Protein AF-A0A1H0KIV0-F1 (afdb_monomer)

Secondary structure (DSSP, 8-state):
----THHHHHHHHHHHHHHHHHHHHHTHHHHHHHHHHHHHHHSS----EEEESSSS-EEEE--------S----HHHHHHHHHHHHTTS-SSHHHHHHHHHHHHHHHSHHHHHHHHHHHHHHHHHHHHS---

Organism: NCBI:txid1005944

Nearest PDB structures (foldseek):
  1hbx-assembly1_A  TM=3.223E-01  e=2.341E+00  Homo sapiens

Foldseek 3Di:
DDPDPVVVVVVVQVVQVVVQVVCCVVCVVVVVVVQVVCCVVVVDGDWDWDFGDPDPGDIDTDDDPPDPPDDPDDPVRVVQLVVCCVVVVAVDSVRSVVVVVVVCCVPCVVVVVVVVVVVVVVVVVVVVDDDD

Solvent-accessible surface area (backbone atoms only — not comparable to full-atom values): 7931 Å² total; per-residue (Å²): 133,88,83,57,76,71,62,54,58,55,52,52,52,51,53,40,53,52,50,53,51,51,52,52,63,76,43,40,67,63,52,53,52,53,37,52,52,48,26,69,75,65,77,43,91,72,63,48,64,51,73,44,69,78,85,93,36,55,69,49,79,78,42,83,79,81,68,90,79,83,74,92,65,52,71,72,61,47,50,55,30,48,51,34,32,75,70,63,78,18,95,37,61,68,50,25,51,54,48,53,54,50,51,50,50,73,76,41,43,68,63,53,49,53,53,52,54,53,51,51,54,52,50,52,50,59,72,72,44,86,86,128

pLDDT: mean 83.19, std 14.03, range [41.59, 96.75]

Mean predicted aligned error: 16.06 Å

Radius of gyration: 23.7 Å; Cα contacts (8 Å, |Δi|>4): 72; chains: 1; bounding box: 50×57×57 Å

Sequence (132 aa):
MELGDDASEVTVAEARAGRAKAFREETRARRMEIAREAQHRYDAKVSWGVHVGPGTGHGELWTHVAAPMMTRLRQPQRLVLDTLVDAGVARSRSDALAWCVRLVGQHEEDWLAELREAMQSVDDVRRKGPAA

InterPro domains:
  IPR059816 Rv1265-like, N-terminal domain [PF27105] (3-54)
  IPR059890 Rv1265-like, C-terminal domain [PF27540] (74-126)

Structure (mmCIF, N/CA/C/O backbone):
data_AF-A0A1H0KIV0-F1
#
_entry.id   AF-A0A1H0KIV0-F1
#
loop_
_atom_site.group_PDB
_atom_site.id
_atom_site.type_symbol
_atom_site.label_atom_id
_atom_site.label_alt_id
_atom_site.label_comp_id
_atom_site.label_asym_id
_atom_site.label_entity_id
_atom_site.label_seq_id
_atom_site.pdbx_PDB_ins_code
_atom_site.Cartn_x
_atom_site.Cartn_y
_atom_site.Cartn_z
_atom_site.occupancy
_atom_site.B_iso_or_equiv
_atom_site.auth_seq_id
_atom_site.auth_comp_id
_atom_site.auth_asym_id
_atom_site.auth_atom_id
_atom_site.pdbx_PDB_model_num
ATOM 1 N N . MET A 1 1 ? 27.808 37.407 -19.474 1.00 41.59 1 MET A N 1
ATOM 2 C CA . MET A 1 1 ? 26.660 36.721 -18.855 1.00 41.59 1 MET A CA 1
ATOM 3 C C . MET A 1 1 ? 27.170 35.355 -18.441 1.00 41.59 1 MET A C 1
ATOM 5 O O . MET A 1 1 ? 27.231 34.465 -19.277 1.00 41.59 1 MET A O 1
ATOM 9 N N . GLU A 1 2 ? 27.704 35.250 -17.223 1.00 43.06 2 GLU A N 1
ATOM 10 C CA . GLU A 1 2 ? 28.142 33.968 -16.659 1.00 43.06 2 GLU A CA 1
ATOM 11 C C . GLU A 1 2 ? 26.908 33.089 -16.454 1.00 43.06 2 GLU A C 1
ATOM 13 O O . GLU A 1 2 ? 26.020 33.431 -15.677 1.00 43.06 2 GLU A O 1
ATOM 18 N N . LEU A 1 3 ? 26.832 31.989 -17.198 1.00 45.88 3 LEU A N 1
ATOM 19 C CA . LEU A 1 3 ? 25.910 30.897 -16.915 1.00 45.88 3 LEU A CA 1
ATOM 20 C C . LEU A 1 3 ? 26.715 29.882 -16.109 1.00 45.88 3 LEU A C 1
ATOM 22 O O . LEU A 1 3 ? 27.575 29.190 -16.650 1.00 45.88 3 LEU A O 1
ATOM 26 N N . GLY A 1 4 ? 26.505 29.952 -14.796 1.00 43.16 4 GLY A N 1
ATOM 27 C CA . GLY A 1 4 ? 27.303 29.313 -13.764 1.00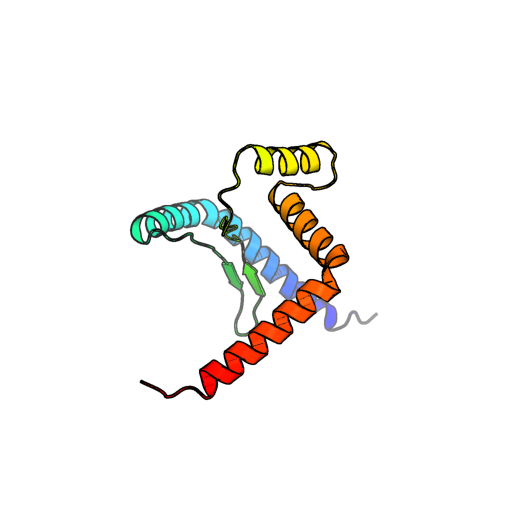 43.16 4 GLY A CA 1
ATOM 28 C C . GLY A 1 4 ? 27.202 27.791 -13.708 1.00 43.16 4 GLY A C 1
ATOM 29 O O . GLY A 1 4 ? 26.373 27.151 -14.354 1.00 43.16 4 GLY A O 1
ATOM 30 N N . ASP A 1 5 ? 28.080 27.260 -12.866 1.00 53.78 5 ASP A N 1
ATOM 31 C CA . ASP A 1 5 ? 28.333 25.861 -12.502 1.00 53.78 5 ASP A CA 1
ATOM 32 C C . ASP A 1 5 ? 27.062 25.008 -12.240 1.00 53.78 5 ASP A C 1
ATOM 34 O O . ASP A 1 5 ? 27.067 23.795 -12.438 1.00 53.78 5 ASP A O 1
ATOM 38 N N . ASP A 1 6 ? 25.922 25.639 -11.930 1.00 52.12 6 ASP A N 1
ATOM 39 C CA . ASP A 1 6 ? 24.601 25.001 -11.769 1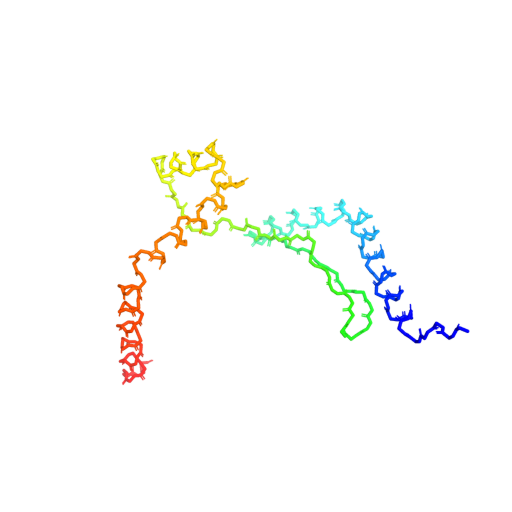.00 52.12 6 ASP A CA 1
ATOM 40 C C . ASP A 1 6 ? 24.066 24.312 -13.039 1.00 52.12 6 ASP A C 1
ATOM 42 O O . ASP A 1 6 ? 23.289 23.356 -12.965 1.00 52.12 6 ASP A O 1
ATOM 46 N N . ALA A 1 7 ? 24.486 24.748 -14.232 1.00 55.38 7 ALA A N 1
ATOM 47 C CA . ALA A 1 7 ? 24.085 24.091 -15.477 1.00 55.38 7 ALA A CA 1
ATOM 48 C C . ALA A 1 7 ? 24.678 22.670 -15.609 1.00 55.38 7 ALA A C 1
ATOM 50 O O . ALA A 1 7 ? 24.126 21.833 -16.327 1.00 55.38 7 ALA A O 1
ATOM 51 N N . SER A 1 8 ? 25.784 22.376 -14.914 1.00 71.75 8 SER A N 1
ATOM 52 C CA . SER A 1 8 ? 26.522 21.112 -15.024 1.00 71.75 8 SER A CA 1
ATOM 53 C C . SER A 1 8 ? 25.826 19.966 -14.284 1.00 71.75 8 SER A C 1
ATOM 55 O O . SER A 1 8 ? 25.589 18.901 -14.861 1.00 71.75 8 SER A O 1
ATOM 57 N N . GLU A 1 9 ? 25.417 20.181 -13.031 1.00 73.75 9 GLU A N 1
ATOM 58 C CA . GLU A 1 9 ? 24.807 19.126 -12.212 1.00 73.75 9 GLU A CA 1
ATOM 59 C C . GLU A 1 9 ? 23.418 18.727 -12.711 1.00 73.75 9 GLU A C 1
ATOM 61 O O . GLU A 1 9 ? 23.111 17.533 -12.802 1.00 73.75 9 GLU A O 1
ATOM 66 N N . VAL A 1 10 ? 22.608 19.710 -13.117 1.00 78.25 10 VAL A N 1
ATOM 67 C CA . VAL A 1 10 ? 21.283 19.474 -13.706 1.00 78.25 10 VAL A CA 1
ATOM 68 C C . VAL A 1 10 ? 21.413 18.669 -14.999 1.00 78.25 10 VAL A C 1
ATOM 70 O O . VAL A 1 10 ? 20.756 17.639 -15.150 1.00 78.25 10 VAL A O 1
ATOM 73 N N . THR A 1 11 ? 22.338 19.047 -15.887 1.00 82.44 11 THR A N 1
ATOM 74 C CA . THR A 1 11 ? 22.581 18.320 -17.144 1.00 82.44 11 THR A CA 1
ATOM 75 C C . THR A 1 11 ? 23.048 16.884 -16.889 1.00 82.44 11 THR A C 1
ATOM 77 O O . THR A 1 11 ? 22.617 15.942 -17.561 1.00 82.44 11 THR A O 1
ATOM 80 N N . VAL A 1 12 ? 23.911 16.671 -15.891 1.00 82.06 12 VAL A N 1
ATOM 81 C CA . VAL A 1 12 ? 24.372 15.329 -15.507 1.00 82.06 12 VAL A CA 1
ATOM 82 C C . VAL A 1 12 ? 23.225 14.490 -14.938 1.00 82.06 12 VAL A C 1
ATOM 84 O O . VAL A 1 12 ? 23.122 13.301 -15.267 1.00 82.06 12 VAL A O 1
ATOM 87 N N . ALA A 1 13 ? 22.360 15.077 -14.110 1.00 81.44 13 ALA A N 1
ATOM 88 C CA . ALA A 1 13 ? 21.189 14.410 -13.553 1.00 81.44 13 ALA A CA 1
ATOM 89 C C . ALA A 1 13 ? 20.186 14.017 -14.650 1.00 81.44 13 ALA A C 1
ATOM 91 O O . ALA A 1 13 ? 19.761 12.860 -14.705 1.00 81.44 13 ALA A O 1
ATOM 92 N N . GLU A 1 14 ? 19.886 14.925 -15.579 1.00 85.19 14 GLU A N 1
ATOM 93 C CA . GLU A 1 14 ? 19.012 14.663 -16.726 1.00 85.19 14 GLU A CA 1
ATOM 94 C C . GLU A 1 14 ? 19.583 13.582 -17.646 1.00 85.19 14 GLU A C 1
ATOM 96 O O . GLU A 1 14 ? 18.872 12.654 -18.039 1.00 85.19 14 GLU A O 1
ATOM 101 N N . ALA A 1 15 ? 20.888 13.615 -17.925 1.00 86.44 15 ALA A N 1
ATOM 102 C CA . ALA A 1 15 ? 21.544 12.581 -18.718 1.00 86.44 15 ALA A CA 1
ATOM 103 C C . ALA A 1 15 ? 21.484 11.201 -18.035 1.00 86.44 15 ALA A C 1
ATOM 105 O O . ALA A 1 15 ? 21.344 10.175 -18.707 1.00 86.44 15 ALA A O 1
ATOM 106 N N . ARG A 1 16 ? 21.578 11.143 -16.697 1.00 88.56 16 ARG A N 1
ATOM 107 C CA . ARG A 1 16 ? 21.421 9.895 -15.928 1.00 88.56 16 ARG A CA 1
ATOM 108 C C . ARG A 1 16 ? 19.984 9.378 -15.982 1.00 88.56 16 ARG A C 1
ATOM 110 O O . ARG A 1 16 ? 19.806 8.188 -16.241 1.00 88.56 16 ARG A O 1
ATOM 117 N N . ALA A 1 17 ? 18.991 10.249 -15.814 1.00 85.88 17 ALA A N 1
ATOM 118 C CA . ALA A 1 17 ? 17.577 9.896 -15.930 1.00 85.88 17 ALA A CA 1
ATOM 119 C C . ALA A 1 17 ? 17.223 9.418 -17.351 1.00 85.88 17 ALA A C 1
ATOM 121 O O . ALA A 1 17 ? 16.550 8.402 -17.526 1.00 85.88 17 ALA A O 1
ATOM 122 N N . GLY A 1 18 ? 17.751 10.085 -18.383 1.00 88.81 18 GLY A N 1
ATOM 123 C CA . GLY A 1 18 ? 17.587 9.683 -19.780 1.00 88.81 18 GLY A CA 1
ATOM 124 C C . GLY A 1 18 ? 18.145 8.286 -20.058 1.00 88.81 18 GLY A C 1
ATOM 125 O O . GLY A 1 18 ? 17.457 7.453 -20.650 1.00 88.81 18 GLY A O 1
ATOM 126 N N . ARG A 1 19 ? 19.355 7.985 -19.562 1.00 90.50 19 ARG A N 1
ATOM 127 C CA . ARG A 1 19 ? 19.945 6.637 -19.655 1.00 90.50 19 ARG A CA 1
ATOM 128 C C . ARG A 1 19 ? 19.137 5.593 -18.889 1.00 90.50 19 ARG A C 1
ATOM 130 O O . ARG A 1 19 ? 18.919 4.506 -19.418 1.00 90.50 19 ARG A O 1
ATOM 137 N N . ALA A 1 20 ? 18.675 5.915 -17.679 1.00 90.44 20 ALA A N 1
ATOM 138 C CA . ALA A 1 20 ? 17.827 5.023 -16.889 1.00 90.44 20 ALA A CA 1
ATOM 139 C C . ALA A 1 20 ? 16.536 4.672 -17.646 1.00 90.44 20 ALA A C 1
ATOM 141 O O . ALA A 1 20 ? 16.182 3.496 -17.738 1.00 90.44 20 ALA A O 1
ATOM 142 N N . LYS A 1 21 ? 15.889 5.663 -18.272 1.00 89.56 21 LYS A N 1
ATOM 143 C CA . LYS A 1 21 ? 14.684 5.473 -19.088 1.00 89.56 21 LYS A CA 1
ATOM 144 C C . LYS A 1 21 ? 14.941 4.631 -20.340 1.00 89.56 21 LYS A C 1
ATOM 146 O O . LYS A 1 21 ? 14.188 3.695 -20.591 1.00 89.56 21 LYS A O 1
ATOM 151 N N . ALA A 1 22 ? 15.991 4.924 -21.108 1.00 91.50 22 ALA A N 1
ATOM 152 C CA . ALA A 1 22 ? 16.332 4.144 -22.302 1.00 91.50 22 ALA A CA 1
ATOM 153 C C . ALA A 1 22 ? 16.601 2.674 -21.945 1.00 91.50 22 ALA A C 1
ATOM 155 O O . ALA A 1 22 ? 15.954 1.767 -22.468 1.00 91.50 22 ALA A O 1
ATOM 156 N N . PHE A 1 23 ? 17.446 2.450 -20.935 1.00 92.88 23 PHE A N 1
ATOM 157 C CA . PHE A 1 23 ? 17.743 1.116 -20.428 1.00 92.88 23 PHE A CA 1
ATOM 158 C C . PHE A 1 23 ? 16.487 0.410 -19.897 1.00 92.88 23 PHE A C 1
ATOM 160 O O . PHE A 1 23 ? 16.332 -0.806 -20.050 1.00 92.88 23 PHE A O 1
ATOM 167 N N . ARG A 1 24 ? 15.558 1.154 -19.279 1.00 93.00 24 ARG A N 1
ATOM 168 C CA . ARG A 1 24 ? 14.285 0.608 -18.805 1.00 93.00 24 ARG A CA 1
ATOM 169 C C . ARG A 1 24 ? 13.468 0.007 -19.939 1.00 93.00 24 ARG A C 1
ATOM 171 O O . ARG A 1 24 ? 12.908 -1.073 -19.738 1.00 93.00 24 ARG A O 1
ATOM 178 N N . GLU A 1 25 ? 13.387 0.685 -21.073 1.00 93.00 25 GLU A N 1
ATOM 179 C CA . GLU A 1 25 ? 12.613 0.212 -22.218 1.00 93.00 25 GLU A CA 1
ATOM 180 C C . GLU A 1 25 ? 13.325 -0.938 -22.936 1.00 93.00 25 GLU A C 1
ATOM 182 O O . GLU A 1 25 ? 12.717 -1.986 -23.159 1.00 93.00 25 GLU A O 1
ATOM 187 N N . GLU A 1 26 ? 14.631 -0.810 -23.179 1.00 96.25 26 GLU A N 1
ATOM 188 C CA . GLU A 1 26 ? 15.444 -1.830 -23.857 1.00 96.25 26 GLU A CA 1
ATOM 189 C C . GLU A 1 26 ? 15.449 -3.174 -23.114 1.00 96.25 26 GLU A C 1
ATOM 191 O O . GLU A 1 26 ? 15.351 -4.241 -23.719 1.00 96.25 26 GLU A O 1
ATOM 196 N N . THR A 1 27 ? 15.507 -3.146 -21.779 1.00 94.88 27 THR A N 1
ATOM 197 C CA . THR A 1 27 ? 15.598 -4.370 -20.964 1.00 94.88 27 THR A CA 1
ATOM 198 C C . THR A 1 27 ? 14.247 -4.926 -20.521 1.00 94.88 27 THR A C 1
ATOM 200 O O . THR A 1 27 ? 14.196 -5.942 -19.818 1.00 94.88 27 THR A O 1
ATOM 203 N N . ARG A 1 28 ? 13.128 -4.310 -20.928 1.00 91.50 28 ARG A N 1
ATOM 204 C CA . ARG A 1 28 ? 11.784 -4.664 -20.450 1.00 91.50 28 ARG A CA 1
ATOM 205 C C . ARG A 1 28 ? 11.476 -6.151 -20.616 1.00 91.50 28 ARG A C 1
ATOM 207 O O . ARG A 1 28 ? 11.126 -6.802 -19.633 1.00 91.50 28 ARG A O 1
ATOM 214 N N . ALA A 1 29 ? 11.608 -6.691 -21.828 1.00 90.50 29 ALA A N 1
ATOM 215 C CA . ALA A 1 29 ? 11.245 -8.080 -22.120 1.00 90.50 29 ALA A CA 1
ATOM 216 C C . ALA A 1 29 ? 12.054 -9.071 -21.269 1.00 90.50 29 ALA A C 1
ATOM 218 O O . ALA 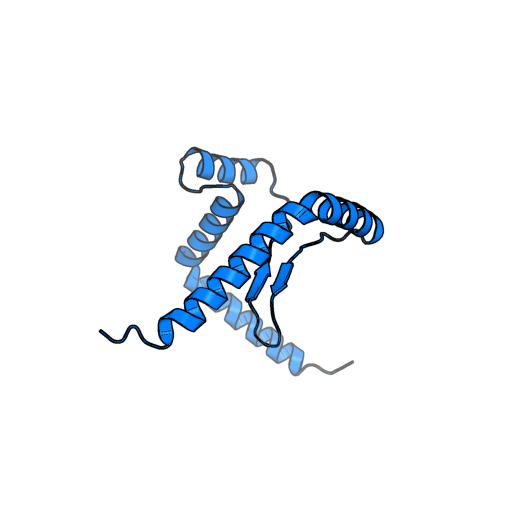A 1 29 ? 11.478 -9.939 -20.610 1.00 90.50 29 ALA A O 1
ATOM 219 N N . ARG A 1 30 ? 13.375 -8.867 -21.199 1.00 94.75 30 ARG A N 1
ATOM 220 C CA . ARG A 1 30 ? 14.280 -9.721 -20.427 1.00 94.75 30 ARG A CA 1
ATOM 221 C C . ARG A 1 30 ? 13.988 -9.673 -18.928 1.00 94.75 30 ARG A C 1
ATOM 223 O O . ARG A 1 30 ? 13.944 -10.713 -18.278 1.00 94.75 30 ARG A O 1
ATOM 230 N N . ARG A 1 31 ? 13.725 -8.488 -18.370 1.00 94.12 31 ARG A N 1
ATOM 231 C CA . ARG A 1 31 ? 13.338 -8.356 -16.954 1.00 94.12 31 ARG A CA 1
ATOM 232 C C . ARG A 1 31 ? 12.011 -9.042 -16.642 1.00 94.12 31 ARG A C 1
ATOM 234 O O . ARG A 1 31 ? 11.875 -9.621 -15.569 1.00 94.12 31 ARG A O 1
ATOM 241 N N . MET A 1 32 ? 11.042 -9.002 -17.560 1.00 90.44 32 MET A N 1
ATOM 242 C CA . MET A 1 32 ? 9.763 -9.699 -17.376 1.00 90.44 32 MET A CA 1
ATOM 243 C C . MET A 1 32 ? 9.930 -11.220 -17.380 1.00 90.44 32 MET A C 1
ATOM 245 O O . MET A 1 32 ? 9.261 -11.901 -16.608 1.00 90.44 32 MET A O 1
ATOM 249 N N . GLU A 1 33 ? 10.813 -11.751 -18.223 1.00 93.50 33 GLU A N 1
ATOM 250 C CA . GLU A 1 33 ? 11.148 -13.177 -18.253 1.00 93.50 33 GLU A CA 1
ATOM 251 C C . GLU A 1 33 ? 11.777 -13.630 -16.927 1.00 93.50 33 GLU A C 1
ATOM 253 O O . GLU A 1 33 ? 11.246 -14.531 -16.277 1.00 93.50 33 GLU A O 1
ATOM 258 N N . ILE A 1 34 ? 12.818 -12.927 -16.466 1.00 94.25 34 ILE A N 1
ATOM 259 C CA . ILE A 1 34 ? 13.488 -13.214 -15.186 1.00 94.25 34 ILE A CA 1
ATOM 260 C C . ILE A 1 34 ? 12.499 -13.110 -14.021 1.00 94.25 34 ILE A C 1
ATOM 262 O O . ILE A 1 34 ? 12.465 -13.978 -13.153 1.00 94.25 34 ILE A O 1
ATOM 266 N N . ALA A 1 35 ? 11.654 -12.073 -14.010 1.00 90.50 35 ALA A N 1
ATOM 267 C CA . ALA A 1 35 ? 10.646 -11.905 -12.971 1.00 90.50 35 ALA A CA 1
ATOM 268 C C . ALA A 1 35 ? 9.649 -13.070 -12.942 1.00 90.50 35 ALA A C 1
ATOM 270 O O . ALA A 1 35 ? 9.279 -13.513 -11.861 1.00 90.50 35 ALA A O 1
ATOM 271 N N . ARG A 1 36 ? 9.213 -13.594 -14.096 1.00 89.31 36 ARG A N 1
ATOM 272 C CA . ARG A 1 36 ? 8.311 -14.758 -14.141 1.00 89.31 36 ARG A CA 1
ATOM 273 C C . ARG A 1 36 ? 8.980 -16.010 -13.587 1.00 89.31 36 ARG A C 1
ATOM 275 O O . ARG A 1 36 ? 8.359 -16.699 -12.783 1.00 89.31 36 ARG A O 1
ATOM 282 N N . GLU A 1 37 ? 10.224 -16.275 -13.977 1.00 95.06 37 GLU A N 1
ATOM 283 C CA . GLU A 1 37 ? 10.969 -17.443 -13.500 1.00 95.06 37 GLU A CA 1
ATOM 284 C C . GLU A 1 37 ? 11.220 -17.371 -11.987 1.00 95.06 37 GLU A C 1
ATOM 286 O O . GLU A 1 37 ? 10.919 -18.315 -11.256 1.00 95.06 37 GLU A O 1
ATOM 291 N N . ALA A 1 38 ? 11.705 -16.227 -11.499 1.00 91.12 38 ALA A N 1
ATOM 292 C CA . ALA A 1 38 ? 11.960 -16.008 -10.081 1.00 91.12 38 ALA A CA 1
ATOM 293 C C . ALA A 1 38 ? 10.667 -16.074 -9.254 1.00 91.12 38 ALA A C 1
ATOM 295 O O . ALA A 1 38 ? 10.629 -16.747 -8.230 1.00 91.12 38 ALA A O 1
ATOM 296 N N . GLN A 1 39 ? 9.581 -15.450 -9.721 1.00 89.06 39 GLN A N 1
ATOM 297 C CA . GLN A 1 39 ? 8.285 -15.532 -9.044 1.00 89.06 39 GLN A CA 1
ATOM 298 C C . GLN A 1 39 ? 7.762 -16.967 -8.968 1.00 89.06 39 GLN A C 1
ATOM 300 O O . GLN A 1 39 ? 7.194 -17.338 -7.950 1.00 89.06 39 GLN A O 1
ATOM 305 N N . HIS A 1 40 ? 7.948 -17.774 -10.017 1.00 90.00 40 HIS A N 1
ATOM 306 C CA . HIS A 1 40 ? 7.530 -19.175 -9.999 1.00 90.00 40 HIS A CA 1
ATOM 307 C C . HIS A 1 40 ? 8.376 -20.018 -9.037 1.00 90.00 40 HIS A C 1
ATOM 309 O O . HIS A 1 40 ? 7.839 -20.862 -8.328 1.00 90.00 40 HIS A O 1
ATOM 315 N N . ARG A 1 41 ? 9.691 -19.774 -8.987 1.00 94.81 41 ARG A N 1
ATOM 316 C CA . ARG A 1 41 ? 10.621 -20.524 -8.133 1.00 94.81 41 ARG A CA 1
ATOM 317 C C . ARG A 1 41 ? 10.502 -20.173 -6.650 1.00 94.81 41 ARG A C 1
ATOM 319 O O . ARG A 1 41 ? 10.625 -21.060 -5.814 1.00 94.81 41 ARG A O 1
ATOM 326 N N . TYR A 1 42 ? 10.322 -18.895 -6.333 1.00 89.31 42 TYR A N 1
ATOM 327 C CA . TYR A 1 42 ? 10.394 -18.385 -4.960 1.00 89.31 42 TYR A CA 1
ATOM 328 C C . TYR A 1 42 ? 9.032 -18.019 -4.364 1.00 89.31 42 TYR A C 1
ATOM 330 O O . TYR A 1 42 ? 8.984 -17.573 -3.223 1.00 89.31 42 TYR A O 1
ATOM 338 N N . ASP A 1 43 ? 7.949 -18.154 -5.136 1.00 83.12 43 ASP A N 1
ATOM 339 C CA . ASP A 1 43 ? 6.584 -17.748 -4.764 1.00 83.12 43 ASP A CA 1
ATOM 340 C C . ASP A 1 43 ? 6.495 -16.311 -4.199 1.00 83.12 43 ASP A C 1
ATOM 342 O O . ASP A 1 43 ? 5.675 -15.975 -3.348 1.00 83.12 43 ASP A O 1
ATOM 346 N N . ALA A 1 44 ? 7.373 -15.426 -4.681 1.00 81.31 44 ALA A N 1
ATOM 347 C CA . ALA A 1 44 ? 7.522 -14.055 -4.202 1.00 81.31 44 ALA A CA 1
ATOM 348 C C . ALA A 1 44 ? 7.503 -13.073 -5.372 1.00 81.31 44 ALA A C 1
ATOM 350 O O . ALA A 1 44 ? 8.135 -13.313 -6.397 1.00 81.31 44 ALA A O 1
ATOM 351 N N . LYS A 1 45 ? 6.793 -11.947 -5.226 1.00 81.56 45 LYS A N 1
ATOM 352 C CA . LYS A 1 45 ? 6.730 -10.889 -6.248 1.00 81.56 45 LYS A CA 1
ATOM 353 C C . LYS A 1 45 ? 8.081 -10.191 -6.410 1.00 81.56 45 LYS A C 1
ATOM 355 O O . LYS A 1 45 ? 8.742 -9.891 -5.423 1.00 81.56 45 LYS A O 1
ATOM 360 N N . VAL A 1 46 ? 8.443 -9.877 -7.654 1.00 88.00 46 VAL A N 1
ATOM 361 C CA . VAL A 1 46 ? 9.722 -9.237 -7.996 1.00 88.00 46 VAL A CA 1
ATOM 362 C C . VAL A 1 46 ? 9.500 -7.787 -8.418 1.00 88.00 46 VAL A C 1
ATOM 364 O O . VAL A 1 46 ? 8.659 -7.500 -9.272 1.00 88.00 46 VAL A O 1
ATOM 367 N N . SER A 1 47 ? 10.281 -6.879 -7.836 1.00 88.19 47 SER A N 1
ATOM 368 C CA . SER A 1 47 ? 10.414 -5.482 -8.250 1.00 88.19 47 SER A CA 1
ATOM 369 C C . SER A 1 47 ? 11.781 -5.233 -8.883 1.00 88.19 47 SER A C 1
ATOM 371 O O . SER A 1 47 ? 12.758 -5.922 -8.597 1.00 88.19 47 SER A O 1
ATOM 373 N N . TRP A 1 48 ? 11.848 -4.222 -9.745 1.00 90.94 48 TRP A N 1
ATOM 374 C CA . TRP A 1 48 ? 13.078 -3.787 -10.398 1.00 90.94 48 TRP A CA 1
ATOM 375 C C . TRP A 1 48 ? 13.367 -2.322 -10.114 1.00 90.94 48 TRP A C 1
ATOM 377 O O . TRP A 1 48 ? 12.448 -1.503 -10.051 1.00 90.94 48 TRP A O 1
ATOM 387 N N . GLY A 1 49 ? 14.652 -1.996 -10.064 1.00 91.19 49 GLY A N 1
ATOM 388 C CA . GLY A 1 49 ? 15.168 -0.639 -10.121 1.00 91.19 49 GLY A CA 1
ATOM 389 C C . GLY A 1 49 ? 16.566 -0.614 -10.726 1.00 91.19 49 GLY A C 1
ATOM 390 O O . GLY A 1 49 ? 17.129 -1.662 -11.052 1.00 91.19 49 GLY A O 1
ATOM 391 N N . VAL A 1 50 ? 17.115 0.585 -10.876 1.00 91.50 50 VAL A N 1
ATOM 392 C CA . VAL A 1 50 ? 18.468 0.820 -11.387 1.00 91.50 50 VAL A CA 1
ATOM 393 C C . VAL A 1 50 ? 19.186 1.855 -10.557 1.00 91.50 50 VAL A C 1
ATOM 395 O O . VAL A 1 50 ? 18.560 2.743 -9.983 1.00 91.50 50 VAL A O 1
ATOM 398 N N . HIS A 1 51 ? 20.508 1.753 -10.527 1.00 91.00 51 HIS A N 1
ATOM 399 C CA . HIS A 1 51 ? 21.397 2.815 -10.083 1.00 91.00 51 HIS A CA 1
ATOM 400 C C . HIS A 1 51 ? 22.330 3.190 -11.229 1.00 91.00 51 HIS A C 1
ATOM 402 O O . HIS A 1 51 ? 22.956 2.324 -11.840 1.00 91.00 51 HIS A O 1
ATOM 408 N N . VAL A 1 52 ? 22.400 4.487 -11.531 1.00 87.62 52 VAL A N 1
ATOM 409 C CA . VAL A 1 52 ? 23.240 5.039 -12.596 1.00 87.62 52 VAL A CA 1
ATOM 410 C C . VAL A 1 52 ? 24.284 5.977 -11.988 1.00 87.62 52 VAL A C 1
ATOM 412 O O . VAL A 1 52 ? 23.956 7.068 -11.514 1.00 87.62 52 VAL A O 1
ATOM 415 N N . GLY A 1 53 ? 25.553 5.571 -12.067 1.00 79.56 53 GLY A N 1
ATOM 416 C CA . GLY A 1 53 ? 26.715 6.313 -11.561 1.00 79.56 53 GLY A CA 1
ATOM 417 C C . GLY A 1 53 ? 27.257 5.787 -10.219 1.00 79.56 53 GLY A C 1
ATOM 418 O O . GLY A 1 53 ? 26.593 4.981 -9.570 1.00 79.56 53 GLY A O 1
ATOM 419 N N . PRO A 1 54 ? 28.471 6.206 -9.813 1.00 75.38 54 PRO A N 1
ATOM 420 C CA . PRO A 1 54 ? 29.092 5.794 -8.550 1.00 75.38 54 PRO A CA 1
ATOM 421 C C . PRO A 1 54 ? 28.495 6.533 -7.334 1.00 75.38 54 PRO A C 1
ATOM 423 O O . PRO A 1 54 ? 28.030 7.664 -7.464 1.00 75.38 54 PRO A O 1
ATOM 426 N N . GLY A 1 55 ? 28.552 5.922 -6.142 1.00 71.75 55 GLY A N 1
ATOM 427 C CA . GLY A 1 55 ? 28.137 6.547 -4.872 1.00 71.75 55 GLY A CA 1
ATOM 428 C C . GLY A 1 55 ? 26.624 6.791 -4.761 1.00 71.75 55 GLY A C 1
ATOM 429 O O . GLY A 1 55 ? 25.832 5.905 -5.077 1.00 71.75 55 GLY A O 1
ATOM 430 N N . THR A 1 56 ? 26.217 7.996 -4.336 1.00 59.88 56 THR A N 1
ATOM 431 C CA . THR A 1 56 ? 24.820 8.489 -4.349 1.00 59.88 56 THR A CA 1
ATOM 432 C C . THR A 1 56 ? 24.371 8.834 -5.778 1.00 59.88 56 THR A C 1
ATOM 434 O O . THR A 1 56 ? 23.987 9.965 -6.080 1.00 59.88 56 THR A O 1
ATOM 437 N N . GLY A 1 57 ? 24.513 7.878 -6.699 1.00 67.50 57 GLY A N 1
ATOM 438 C CA . GLY A 1 57 ? 24.093 8.005 -8.093 1.00 67.50 57 GLY A CA 1
ATOM 439 C C . GLY A 1 57 ? 22.575 8.171 -8.250 1.00 67.50 57 GLY A C 1
ATOM 440 O O . GLY A 1 57 ? 21.822 8.246 -7.281 1.00 67.50 57 GLY A O 1
ATOM 441 N N . HIS A 1 58 ? 22.099 8.215 -9.496 1.00 80.25 58 HIS A N 1
ATOM 442 C CA . HIS A 1 58 ? 20.662 8.310 -9.767 1.00 80.25 58 HIS A CA 1
ATOM 443 C C . HIS A 1 58 ? 20.006 6.932 -9.618 1.00 80.25 58 HIS A C 1
ATOM 445 O O . HIS A 1 58 ? 20.253 6.040 -10.435 1.00 80.25 58 HIS A O 1
ATOM 451 N N . GLY A 1 59 ? 19.196 6.764 -8.572 1.00 84.00 59 GLY A N 1
ATOM 452 C CA . GLY A 1 59 ? 18.406 5.563 -8.330 1.00 84.00 59 GLY A CA 1
ATOM 453 C C . GLY A 1 59 ? 16.952 5.719 -8.770 1.00 84.00 59 GLY A C 1
ATOM 454 O O . GLY A 1 59 ? 16.284 6.645 -8.324 1.00 84.00 59 GLY A O 1
ATOM 455 N N . GLU A 1 60 ? 16.440 4.796 -9.586 1.00 85.88 60 GLU A N 1
ATOM 456 C CA . GLU A 1 60 ? 15.021 4.754 -9.973 1.00 85.88 60 GLU A CA 1
ATOM 457 C C . GLU A 1 60 ? 14.443 3.355 -9.723 1.00 85.88 60 GLU A C 1
ATOM 459 O O . GLU A 1 60 ? 15.000 2.355 -10.177 1.00 85.88 60 GLU A O 1
ATOM 464 N N . LEU A 1 61 ? 13.311 3.273 -9.017 1.00 85.94 61 LEU A N 1
ATOM 465 C CA . LEU A 1 61 ? 12.501 2.056 -8.921 1.00 85.94 61 LEU A CA 1
ATOM 466 C C . LEU A 1 61 ? 11.472 2.051 -10.057 1.00 85.94 61 LEU A C 1
ATOM 468 O O . LEU A 1 61 ? 10.716 2.999 -10.235 1.00 85.94 61 LEU A O 1
ATOM 472 N N . TRP A 1 62 ? 11.414 0.968 -10.827 1.00 81.31 62 TRP A N 1
ATOM 473 C CA . TRP A 1 62 ? 10.559 0.866 -12.016 1.00 81.31 62 TRP A CA 1
ATOM 474 C C . TRP A 1 62 ? 9.293 0.051 -11.804 1.00 81.31 62 TRP A C 1
ATOM 476 O O . TRP A 1 62 ? 8.329 0.191 -12.559 1.00 81.31 62 TRP A O 1
ATOM 486 N N . THR A 1 63 ? 9.315 -0.856 -10.831 1.00 68.75 63 THR A N 1
ATOM 487 C CA . THR A 1 63 ? 8.165 -1.698 -10.493 1.00 68.75 63 THR A CA 1
ATOM 488 C C . THR A 1 63 ? 7.923 -1.612 -9.003 1.00 68.75 63 THR A C 1
ATOM 490 O O . THR A 1 63 ? 8.718 -2.103 -8.210 1.00 68.75 63 THR A O 1
ATOM 493 N N . HIS A 1 64 ? 6.803 -1.008 -8.629 1.00 59.69 64 HIS A N 1
ATOM 494 C CA . HIS A 1 64 ? 6.284 -1.106 -7.276 1.00 59.69 64 HIS A CA 1
ATOM 495 C C . HIS A 1 64 ? 5.383 -2.334 -7.226 1.00 59.69 64 HIS A C 1
ATOM 497 O O . HIS A 1 64 ? 4.384 -2.417 -7.944 1.00 59.69 64 HIS A O 1
ATOM 503 N N . VAL A 1 65 ? 5.752 -3.316 -6.406 1.00 59.25 65 VAL A N 1
ATOM 504 C CA . VAL A 1 65 ? 4.850 -4.420 -6.088 1.00 59.25 65 VAL A CA 1
ATOM 505 C C . VAL A 1 65 ? 3.742 -3.846 -5.211 1.00 59.25 65 VAL A C 1
ATOM 507 O O . VAL A 1 65 ? 3.910 -3.670 -4.009 1.00 59.25 65 VAL A O 1
ATOM 510 N N . ALA A 1 66 ? 2.595 -3.553 -5.818 1.00 47.47 66 ALA A N 1
ATOM 511 C CA . ALA A 1 66 ? 1.346 -3.399 -5.087 1.00 47.47 66 ALA A CA 1
ATOM 512 C C . ALA A 1 66 ? 0.852 -4.806 -4.721 1.00 47.47 66 ALA A C 1
ATOM 514 O O . ALA A 1 66 ? 0.002 -5.385 -5.398 1.00 47.47 66 ALA A O 1
ATOM 515 N N . ALA A 1 67 ? 1.461 -5.414 -3.702 1.00 51.84 67 ALA A N 1
ATOM 516 C CA . ALA A 1 67 ? 0.918 -6.634 -3.124 1.00 51.84 67 ALA A CA 1
ATOM 517 C C . ALA A 1 67 ? -0.412 -6.265 -2.445 1.00 51.84 67 ALA A C 1
ATOM 519 O O . ALA A 1 67 ? -0.416 -5.347 -1.621 1.00 51.84 67 ALA A O 1
ATOM 520 N N . PRO A 1 68 ? -1.537 -6.937 -2.754 1.00 47.09 68 PRO A N 1
ATOM 521 C CA . PRO A 1 68 ? -2.763 -6.786 -1.987 1.00 47.09 68 PRO A CA 1
ATOM 522 C C . PRO A 1 68 ? -2.521 -7.423 -0.619 1.00 47.09 68 PRO A C 1
ATOM 524 O O . PRO A 1 68 ? -2.792 -8.601 -0.396 1.00 47.09 68 PRO A O 1
ATOM 527 N N . MET A 1 69 ? -1.930 -6.662 0.290 1.00 54.44 69 MET A N 1
ATOM 528 C CA . MET A 1 69 ? -1.748 -7.094 1.661 1.00 54.44 69 MET A CA 1
ATOM 529 C C . MET A 1 69 ? -3.000 -6.677 2.426 1.00 54.44 69 MET A C 1
ATOM 531 O O . MET A 1 69 ? -3.210 -5.510 2.726 1.00 54.44 69 MET A O 1
ATOM 535 N N . MET A 1 70 ? -3.824 -7.680 2.726 1.00 49.53 70 MET A N 1
ATOM 536 C CA . MET A 1 70 ? -4.789 -7.676 3.829 1.00 49.53 70 MET A CA 1
ATOM 537 C C . MET A 1 70 ? -6.125 -6.951 3.636 1.00 49.53 70 MET A C 1
ATOM 539 O O . MET A 1 70 ? -6.458 -6.055 4.392 1.00 49.53 70 MET A O 1
ATOM 543 N N . THR A 1 71 ? -7.002 -7.476 2.782 1.00 55.34 71 THR A N 1
ATOM 544 C CA . THR A 1 71 ? -8.373 -7.776 3.248 1.00 55.34 71 THR A CA 1
ATOM 545 C C . THR A 1 71 ? -9.052 -8.749 2.285 1.00 55.34 71 THR A C 1
ATOM 547 O O . THR A 1 71 ? -9.294 -8.443 1.119 1.00 55.34 71 THR A O 1
ATOM 550 N N . ARG A 1 72 ? -9.435 -9.940 2.765 1.00 62.47 72 ARG A N 1
ATOM 551 C CA . ARG A 1 72 ? -10.497 -10.711 2.097 1.00 62.47 72 ARG A CA 1
ATOM 552 C C . ARG A 1 72 ? -11.818 -9.983 2.347 1.00 62.47 72 ARG A C 1
ATOM 554 O O . ARG A 1 72 ? -12.607 -10.397 3.189 1.00 62.47 72 ARG A O 1
ATOM 561 N N . LEU A 1 73 ? -12.045 -8.881 1.636 1.00 72.62 73 LEU A N 1
ATOM 562 C CA . LEU A 1 73 ? -13.336 -8.206 1.647 1.00 72.62 73 LEU A CA 1
ATOM 563 C C . LEU A 1 73 ? -14.377 -9.142 1.034 1.00 72.62 73 LEU A C 1
ATOM 565 O O . LEU A 1 73 ? -14.197 -9.653 -0.079 1.00 72.62 73 LEU A O 1
ATOM 569 N N . ARG A 1 74 ? -15.453 -9.368 1.781 1.00 74.25 74 ARG A N 1
ATOM 570 C CA . ARG A 1 74 ? -16.690 -9.991 1.317 1.00 74.25 74 ARG A CA 1
ATOM 571 C C . ARG A 1 74 ? -17.356 -9.073 0.289 1.00 74.25 74 ARG A C 1
ATOM 573 O O . ARG A 1 74 ? -17.099 -7.869 0.258 1.00 74.25 74 ARG A O 1
ATOM 580 N N . GLN A 1 75 ? -18.240 -9.641 -0.530 1.00 81.19 75 GLN A N 1
ATOM 581 C CA . GLN A 1 75 ? -18.957 -8.921 -1.592 1.00 81.19 75 GLN A CA 1
ATOM 582 C C . GLN A 1 75 ? -19.538 -7.561 -1.141 1.00 81.19 75 GLN A C 1
ATOM 584 O O . GLN A 1 75 ? -19.319 -6.586 -1.855 1.00 81.19 75 GLN A O 1
ATOM 589 N N . PRO A 1 76 ? -20.183 -7.432 0.041 1.00 80.25 76 PRO A N 1
ATOM 590 C CA . PRO A 1 76 ? -20.768 -6.154 0.456 1.00 80.25 76 PRO A CA 1
ATOM 591 C C . PRO A 1 76 ? -19.729 -5.052 0.671 1.00 80.25 76 PRO A C 1
ATOM 593 O O . PRO A 1 76 ? -19.952 -3.904 0.312 1.00 80.25 76 PRO A O 1
ATOM 596 N N . GLN A 1 77 ? -18.562 -5.401 1.210 1.00 83.12 77 GLN A N 1
ATOM 597 C CA . GLN A 1 77 ? -17.485 -4.437 1.431 1.00 83.12 77 GLN A CA 1
ATOM 598 C C . GLN A 1 77 ? -16.840 -4.017 0.106 1.00 83.12 77 GLN A C 1
ATOM 600 O O . GLN A 1 77 ? -16.450 -2.866 -0.046 1.00 83.12 77 GLN A O 1
ATOM 605 N N . ARG A 1 78 ? -16.773 -4.929 -0.878 1.00 85.81 78 ARG A N 1
ATOM 606 C CA . ARG A 1 78 ? -16.328 -4.588 -2.240 1.00 85.81 78 ARG A CA 1
ATOM 607 C C . ARG A 1 78 ? -17.289 -3.617 -2.916 1.00 85.81 78 ARG A C 1
ATOM 609 O O . ARG A 1 78 ? -16.823 -2.674 -3.534 1.00 85.81 78 ARG A O 1
ATOM 616 N N . LEU A 1 79 ? -18.597 -3.805 -2.735 1.00 88.94 79 LEU A N 1
ATOM 617 C CA . LEU A 1 79 ? -19.611 -2.912 -3.294 1.00 88.94 79 LEU A CA 1
ATOM 618 C C . LEU A 1 79 ? -19.441 -1.471 -2.795 1.00 88.94 79 LEU A C 1
ATOM 620 O O . LEU A 1 79 ? -19.538 -0.546 -3.584 1.00 88.94 79 LEU A O 1
ATOM 624 N N . VAL A 1 80 ? -19.121 -1.276 -1.511 1.00 92.69 80 VAL A N 1
ATOM 625 C CA . VAL A 1 80 ? -18.851 0.064 -0.961 1.00 92.69 80 VAL A CA 1
ATOM 626 C C . VAL A 1 80 ? -17.668 0.729 -1.666 1.00 92.69 80 VAL A C 1
ATOM 628 O O . VAL A 1 80 ? -17.758 1.893 -2.045 1.00 92.69 80 VAL A O 1
ATOM 631 N N . LEU A 1 81 ? -16.570 -0.004 -1.875 1.00 93.38 81 LEU A N 1
ATOM 632 C CA . LEU A 1 81 ? -15.408 0.536 -2.585 1.00 93.38 81 LEU A CA 1
ATOM 633 C C . LEU A 1 81 ? -15.729 0.854 -4.046 1.00 93.38 81 LEU A C 1
ATOM 635 O O . LEU A 1 81 ? -15.257 1.864 -4.559 1.00 93.38 81 LEU A O 1
ATOM 639 N N . ASP A 1 82 ? -16.527 0.009 -4.695 1.00 94.06 82 ASP A N 1
ATOM 640 C CA . ASP A 1 82 ? -16.959 0.208 -6.079 1.00 94.06 82 ASP A CA 1
ATOM 641 C C . ASP A 1 82 ? -17.798 1.479 -6.195 1.00 94.06 82 ASP A C 1
ATOM 643 O O . ASP A 1 82 ? -17.467 2.343 -6.998 1.00 94.06 82 ASP A O 1
ATOM 647 N N . THR A 1 83 ? -18.765 1.676 -5.296 1.00 96.62 83 THR A N 1
ATOM 648 C CA . THR A 1 83 ? -19.561 2.907 -5.229 1.00 96.62 83 THR A CA 1
ATOM 649 C C . THR A 1 83 ? -18.693 4.154 -5.054 1.00 96.62 83 THR A C 1
ATOM 651 O O . THR A 1 83 ? -18.965 5.178 -5.673 1.00 96.62 83 THR A O 1
ATOM 654 N N . LEU A 1 84 ? -17.636 4.100 -4.234 1.00 96.00 84 LEU A N 1
ATOM 655 C CA . LEU A 1 84 ? -16.727 5.240 -4.045 1.00 96.00 84 LEU A CA 1
ATOM 656 C C . LEU A 1 84 ? -15.922 5.567 -5.310 1.00 96.00 84 LEU A C 1
ATOM 658 O O . LEU A 1 84 ? -15.646 6.737 -5.579 1.00 96.00 84 LEU A O 1
ATOM 662 N N . VAL A 1 85 ? -15.543 4.550 -6.083 1.00 95.38 85 VAL A N 1
ATOM 663 C CA . VAL A 1 85 ? -14.870 4.741 -7.374 1.00 95.38 85 VAL A CA 1
ATOM 664 C C . VAL A 1 85 ? -15.853 5.282 -8.409 1.00 95.38 85 VAL A C 1
ATOM 666 O O . VAL A 1 85 ? -15.552 6.273 -9.070 1.00 95.38 85 VAL A O 1
ATOM 669 N N . ASP A 1 86 ? -17.041 4.689 -8.503 1.00 95.69 86 ASP A N 1
ATOM 670 C CA . ASP A 1 86 ? -18.081 5.078 -9.457 1.00 95.69 86 ASP A CA 1
ATOM 671 C C . ASP A 1 86 ? -18.587 6.508 -9.202 1.00 95.69 86 ASP A C 1
ATOM 673 O O . ASP A 1 86 ? -18.855 7.254 -10.141 1.00 95.69 86 ASP A O 1
ATOM 677 N N . ALA A 1 87 ? -18.648 6.932 -7.936 1.00 96.75 87 ALA A N 1
ATOM 678 C CA . ALA A 1 87 ? -18.985 8.299 -7.540 1.00 96.75 87 ALA A CA 1
ATOM 679 C C . ALA A 1 87 ? -17.835 9.309 -7.740 1.00 96.75 87 ALA A C 1
ATOM 681 O O . ALA A 1 87 ? -18.005 10.494 -7.456 1.00 96.75 87 ALA A O 1
ATOM 682 N N . GLY A 1 88 ? -16.654 8.867 -8.187 1.00 95.25 88 GLY A N 1
ATOM 683 C CA . GLY A 1 88 ? -15.488 9.727 -8.411 1.00 95.25 88 GLY A CA 1
ATOM 684 C C . GLY A 1 88 ? -14.780 10.200 -7.136 1.00 95.25 88 GLY A C 1
ATOM 685 O O . GLY A 1 88 ? -13.895 11.051 -7.214 1.00 95.25 88 GLY A O 1
ATOM 686 N N . VAL A 1 89 ? -15.125 9.648 -5.967 1.00 96.38 89 VAL A N 1
ATOM 687 C CA . VAL A 1 89 ? -14.468 9.963 -4.683 1.00 96.38 89 VAL A CA 1
ATOM 688 C C . VAL A 1 89 ? -13.026 9.447 -4.665 1.00 96.38 89 VAL A C 1
ATOM 690 O 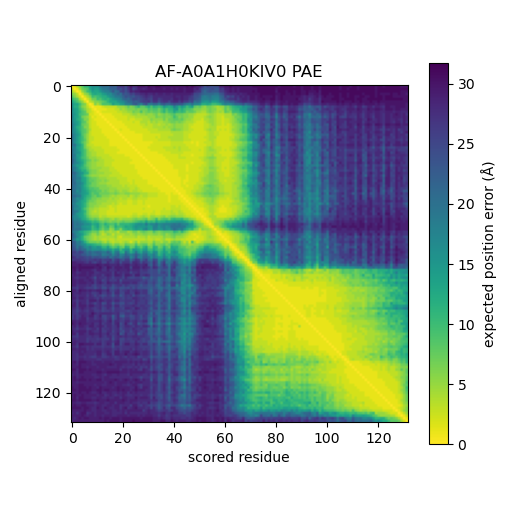O . VAL A 1 89 ? -12.156 10.038 -4.025 1.00 96.38 89 VAL A O 1
ATOM 693 N N . ALA A 1 90 ? -12.755 8.359 -5.389 1.00 95.06 90 ALA A N 1
ATOM 694 C CA . ALA A 1 90 ? -11.436 7.753 -5.498 1.00 95.06 90 ALA A CA 1
ATOM 695 C C . ALA A 1 90 ? -11.114 7.322 -6.934 1.00 95.06 90 ALA A C 1
ATOM 697 O O . ALA A 1 90 ? -11.987 6.889 -7.682 1.00 95.06 90 ALA A O 1
ATOM 698 N N . ARG A 1 91 ? -9.829 7.363 -7.311 1.00 90.44 91 ARG A N 1
ATOM 699 C CA . ARG A 1 91 ? -9.373 7.014 -8.675 1.00 90.44 91 ARG A CA 1
ATOM 700 C C . ARG A 1 91 ? -9.195 5.510 -8.897 1.00 90.44 91 ARG A C 1
ATOM 702 O O . ARG A 1 91 ? -8.951 5.064 -10.014 1.00 90.44 91 ARG A O 1
ATOM 709 N N . SER A 1 92 ? -9.231 4.725 -7.823 1.00 89.31 92 SER A N 1
ATOM 710 C CA . SER A 1 92 ? -9.106 3.266 -7.843 1.00 89.31 92 SER A CA 1
ATOM 711 C C . SER A 1 92 ? -9.640 2.665 -6.542 1.00 89.31 92 SER A C 1
ATOM 713 O O . SER A 1 92 ? -9.766 3.365 -5.541 1.00 89.31 92 S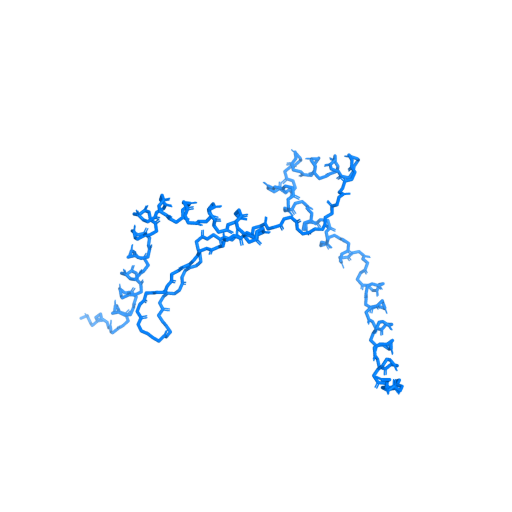ER A O 1
ATOM 715 N N . ARG A 1 93 ? -9.880 1.348 -6.509 1.00 87.50 93 ARG A N 1
ATOM 716 C CA . ARG A 1 93 ? -10.307 0.643 -5.283 1.00 87.50 93 ARG A CA 1
ATOM 717 C C . ARG A 1 93 ? -9.299 0.765 -4.134 1.00 87.50 93 ARG A C 1
ATOM 719 O O . ARG A 1 93 ? -9.699 0.864 -2.980 1.00 87.50 93 ARG A O 1
ATOM 726 N N . SER A 1 94 ? -8.001 0.778 -4.436 1.00 84.31 94 SER A N 1
ATOM 727 C CA . SER A 1 94 ? -6.958 0.978 -3.420 1.00 84.31 94 SER A CA 1
ATOM 728 C C . SER A 1 94 ? -6.978 2.404 -2.863 1.00 84.31 94 SER A C 1
ATOM 730 O O . SER A 1 94 ? -6.824 2.595 -1.661 1.00 84.31 94 SER A O 1
ATOM 732 N N . ASP A 1 95 ? -7.218 3.394 -3.726 1.00 88.50 95 ASP A N 1
ATOM 733 C CA . ASP A 1 95 ? -7.392 4.802 -3.341 1.00 88.50 95 ASP A CA 1
ATOM 734 C C . ASP A 1 95 ? -8.668 4.988 -2.492 1.00 88.50 95 ASP A C 1
ATOM 736 O O . ASP A 1 95 ? -8.649 5.686 -1.481 1.00 88.50 95 ASP A O 1
ATOM 740 N N . ALA A 1 96 ? -9.748 4.263 -2.816 1.00 91.94 96 ALA A N 1
ATOM 741 C CA . ALA A 1 96 ? -10.981 4.232 -2.024 1.00 91.94 96 ALA A CA 1
ATOM 742 C C . ALA A 1 96 ? -10.747 3.650 -0.623 1.00 91.94 96 ALA A C 1
ATOM 744 O O . ALA A 1 96 ? -11.231 4.190 0.367 1.00 91.94 96 ALA A O 1
ATOM 745 N N . LEU A 1 97 ? -9.948 2.585 -0.513 1.00 90.94 97 LEU A N 1
ATOM 746 C CA . LEU A 1 97 ? -9.603 1.990 0.777 1.00 90.94 97 LEU A CA 1
ATOM 747 C C . LEU A 1 97 ? -8.743 2.942 1.626 1.00 90.94 97 LEU A C 1
ATOM 749 O O . LEU A 1 97 ? -8.997 3.101 2.819 1.00 90.94 97 LEU A O 1
ATOM 753 N N . ALA A 1 98 ? -7.784 3.638 1.009 1.00 88.19 98 ALA A N 1
ATOM 754 C CA . ALA A 1 98 ? -7.012 4.687 1.675 1.00 88.19 98 ALA A CA 1
ATOM 755 C C . ALA A 1 98 ? -7.893 5.868 2.121 1.00 88.19 98 ALA A C 1
ATOM 757 O O . ALA A 1 98 ? -7.656 6.459 3.175 1.00 88.19 98 ALA A O 1
ATOM 758 N N . TRP A 1 99 ? -8.922 6.214 1.343 1.00 93.56 99 TRP A N 1
ATOM 759 C CA . TRP A 1 99 ? -9.922 7.207 1.730 1.00 93.56 99 TRP A CA 1
ATOM 760 C C . TRP A 1 99 ? -10.720 6.758 2.963 1.00 93.56 99 TRP A C 1
ATOM 762 O O . TRP A 1 99 ? -10.799 7.515 3.927 1.00 93.56 99 TRP A O 1
ATOM 772 N N . CYS A 1 100 ? -11.212 5.513 2.998 1.00 91.62 100 CYS A N 1
ATOM 773 C CA . CYS A 1 100 ? -11.917 4.966 4.163 1.00 91.62 100 CYS A CA 1
ATOM 774 C C . CYS A 1 100 ? -11.053 4.978 5.435 1.00 91.62 100 CYS A C 1
ATOM 776 O O . CYS A 1 100 ? -11.542 5.343 6.498 1.00 91.62 100 CYS A O 1
ATOM 778 N N . VAL A 1 101 ? -9.768 4.614 5.337 1.00 90.56 101 VAL A N 1
ATOM 779 C CA . VAL A 1 101 ? -8.843 4.635 6.487 1.00 90.56 101 VAL A CA 1
ATOM 780 C C . VAL A 1 101 ? -8.641 6.055 7.015 1.00 90.56 101 VAL A C 1
ATOM 782 O O . VAL A 1 101 ? -8.671 6.264 8.225 1.00 90.56 101 VAL A O 1
ATOM 785 N N . ARG A 1 102 ? -8.479 7.044 6.125 1.00 89.25 102 ARG A N 1
ATOM 786 C CA . ARG A 1 102 ? -8.380 8.453 6.533 1.00 89.25 102 ARG A CA 1
ATOM 787 C C . ARG A 1 102 ? -9.656 8.945 7.203 1.00 89.25 102 ARG A C 1
ATOM 789 O O . ARG A 1 102 ? -9.557 9.647 8.200 1.00 89.25 102 ARG A O 1
ATOM 796 N N . LEU A 1 103 ? -10.823 8.562 6.683 1.00 91.88 103 LEU A N 1
ATOM 797 C CA . LEU A 1 103 ? -12.108 8.929 7.274 1.00 91.88 103 LEU A CA 1
ATOM 798 C C . LEU A 1 103 ? -12.222 8.395 8.708 1.00 91.88 103 LEU A C 1
ATOM 800 O O . LEU A 1 103 ? -12.518 9.156 9.619 1.00 91.88 103 LEU A O 1
ATOM 804 N N . VAL A 1 104 ? -11.908 7.117 8.932 1.00 91.56 104 VAL A N 1
ATOM 805 C CA . VAL A 1 104 ? -11.888 6.543 10.289 1.00 91.56 104 VAL A CA 1
ATOM 806 C C . VAL A 1 104 ? -10.895 7.289 11.182 1.00 91.56 104 VAL A C 1
ATOM 808 O O . VAL A 1 104 ? -11.233 7.634 12.305 1.00 91.56 104 VAL A O 1
ATOM 811 N N . GLY A 1 105 ? -9.701 7.601 10.672 1.00 85.75 105 GLY A N 1
ATOM 812 C CA . GLY A 1 105 ? -8.706 8.371 11.418 1.00 85.75 105 GLY A CA 1
ATOM 813 C C . GLY A 1 105 ? -9.179 9.767 11.832 1.00 85.75 105 GLY A C 1
ATOM 814 O O . GLY A 1 105 ? -8.806 10.212 12.903 1.00 85.75 105 GLY A O 1
ATOM 815 N N . GLN A 1 106 ? -10.005 10.437 11.023 1.00 87.75 106 GLN A N 1
ATOM 816 C CA . GLN A 1 106 ? -10.551 11.764 11.339 1.00 87.75 106 GLN A CA 1
ATOM 817 C C . GLN A 1 106 ? -11.690 11.721 12.359 1.00 87.75 106 GLN A C 1
ATOM 819 O O . GLN A 1 106 ? -11.862 12.669 13.118 1.00 87.75 106 GLN A O 1
ATOM 824 N N . HIS A 1 107 ? -12.498 10.661 12.343 1.00 87.12 107 HIS A N 1
ATOM 825 C CA . HIS A 1 107 ? -13.687 10.565 13.190 1.00 87.12 107 HIS A CA 1
ATOM 826 C C . HIS A 1 107 ? -13.440 9.836 14.514 1.00 87.12 107 HIS A C 1
ATOM 828 O O . HIS A 1 107 ? -14.161 10.083 15.471 1.00 87.12 107 HIS A O 1
ATOM 834 N N . GLU A 1 108 ? -12.425 8.975 14.576 1.00 91.38 108 GLU A N 1
ATOM 835 C CA . GLU A 1 108 ? -12.135 8.112 15.728 1.00 91.38 108 GLU A CA 1
ATOM 836 C C . GLU A 1 108 ? -10.710 8.338 16.266 1.00 91.38 108 GLU A C 1
ATOM 838 O O . GLU A 1 108 ? -10.091 7.425 16.816 1.00 91.38 108 GLU A O 1
ATOM 843 N N . GLU A 1 109 ? -10.141 9.532 16.061 1.00 88.06 109 GLU A N 1
ATOM 844 C CA . GLU A 1 109 ? -8.750 9.834 16.430 1.00 88.06 109 GLU A CA 1
ATOM 845 C C . GLU A 1 109 ? -8.481 9.596 17.920 1.00 88.06 109 GLU A C 1
ATOM 847 O O . GLU A 1 109 ? -7.507 8.917 18.262 1.00 88.06 109 GLU A O 1
ATOM 852 N N . ASP A 1 110 ?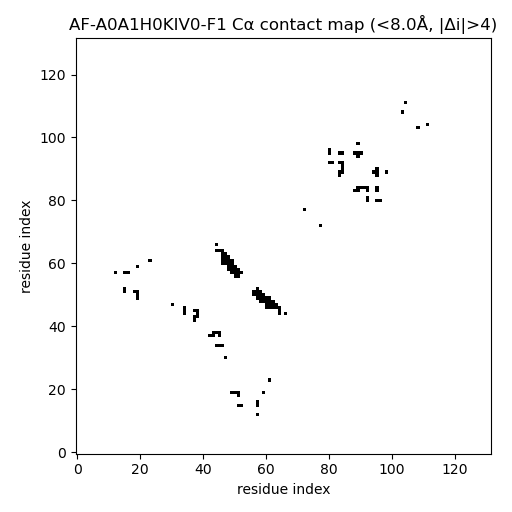 -9.370 10.100 18.777 1.00 88.88 110 ASP A N 1
ATOM 853 C CA . ASP A 1 110 ? -9.266 10.007 20.234 1.00 88.88 110 ASP A CA 1
ATOM 854 C C . ASP A 1 110 ? -9.286 8.545 20.694 1.00 88.88 110 ASP A C 1
ATOM 856 O O . ASP A 1 110 ? -8.378 8.084 21.388 1.00 88.88 110 ASP A O 1
ATOM 860 N N . TRP A 1 111 ? -10.256 7.765 20.209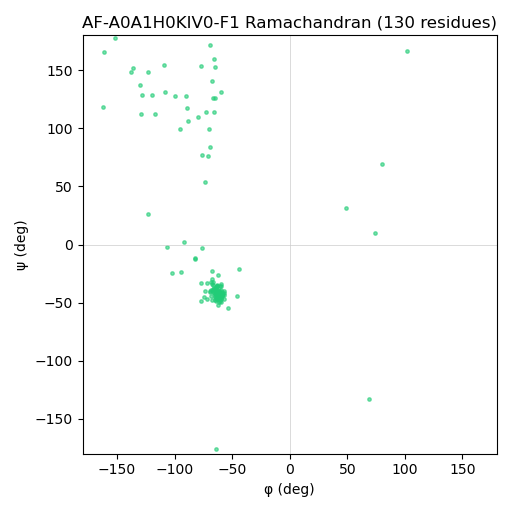 1.00 92.94 111 TRP A N 1
ATOM 861 C CA . TRP A 1 111 ? -10.348 6.336 20.510 1.00 92.94 111 TRP A CA 1
ATOM 862 C C . TRP A 1 111 ? -9.116 5.556 20.019 1.00 92.94 111 TRP A C 1
ATOM 864 O O . TRP A 1 111 ? -8.587 4.688 20.718 1.00 92.94 111 TRP A O 1
ATOM 874 N N . LEU A 1 112 ? -8.605 5.875 18.824 1.00 90.56 112 LEU A N 1
ATOM 875 C CA . LEU A 1 112 ? -7.381 5.265 18.305 1.00 90.56 112 LEU A CA 1
ATOM 876 C C . LEU A 1 112 ? -6.143 5.653 19.128 1.00 90.56 112 LEU A C 1
ATOM 878 O O . LEU A 1 112 ? -5.200 4.859 19.207 1.00 90.56 112 LEU A O 1
ATOM 882 N N . ALA A 1 113 ? -6.107 6.855 19.706 1.00 91.19 113 ALA A N 1
ATOM 883 C CA . ALA A 1 113 ? -5.033 7.292 20.590 1.00 91.19 113 ALA A CA 1
ATOM 884 C C . ALA A 1 113 ? -5.041 6.498 21.902 1.00 91.19 113 ALA A C 1
ATOM 886 O O . ALA A 1 113 ? -4.006 5.930 22.255 1.00 91.19 113 ALA A O 1
ATOM 887 N N . GLU A 1 114 ? -6.206 6.354 22.537 1.00 91.69 114 GLU A N 1
ATOM 888 C CA . GLU A 1 114 ? -6.380 5.529 23.741 1.00 91.69 114 GLU A CA 1
ATOM 889 C C . GLU A 1 114 ? -5.958 4.072 23.501 1.00 91.69 114 GLU A C 1
ATOM 891 O O . GLU A 1 114 ? -5.234 3.475 24.302 1.00 91.69 114 GLU A O 1
ATOM 896 N N . LEU A 1 115 ? -6.343 3.491 22.359 1.00 93.25 115 LEU A N 1
ATOM 897 C CA . LEU A 1 115 ? -5.958 2.124 22.008 1.00 93.25 115 LEU A CA 1
ATOM 898 C C . LEU A 1 115 ? -4.434 1.971 21.862 1.00 93.25 115 LEU A C 1
ATOM 900 O O . LEU A 1 115 ? -3.865 0.970 22.306 1.00 93.25 115 LEU A O 1
ATOM 904 N N . ARG A 1 116 ? -3.760 2.950 21.241 1.00 92.62 116 ARG A N 1
ATOM 905 C CA . ARG A 1 116 ? -2.293 2.950 21.103 1.00 92.62 116 ARG A CA 1
ATOM 906 C C . ARG A 1 116 ? -1.603 3.053 22.462 1.00 92.62 116 ARG A C 1
ATOM 908 O O . ARG A 1 116 ? -0.651 2.313 22.701 1.00 92.62 116 ARG A O 1
ATOM 915 N N . GLU A 1 117 ? -2.098 3.913 23.346 1.00 95.44 117 GLU A N 1
ATOM 916 C CA . GLU A 1 117 ? -1.576 4.058 24.707 1.00 95.44 117 GLU A CA 1
ATOM 917 C C . GLU A 1 117 ? -1.725 2.755 25.510 1.00 95.44 117 GLU A C 1
ATOM 919 O O . GLU A 1 117 ? -0.760 2.265 26.104 1.00 95.44 117 GLU A O 1
ATOM 924 N N . ALA A 1 118 ? -2.901 2.122 25.450 1.00 95.00 118 ALA A N 1
ATOM 925 C CA . ALA A 1 118 ? -3.146 0.840 26.104 1.00 95.00 118 ALA A CA 1
ATOM 926 C C . ALA A 1 118 ? -2.183 -0.257 25.609 1.00 95.00 118 ALA A C 1
ATOM 928 O O . ALA A 1 118 ? -1.624 -1.010 26.410 1.00 95.00 118 ALA A O 1
ATOM 929 N N . MET A 1 119 ? -1.935 -0.325 24.297 1.00 93.75 119 MET A N 1
ATOM 930 C CA . MET A 1 119 ? -0.978 -1.272 23.714 1.00 93.75 119 MET A CA 1
ATOM 931 C C . MET A 1 119 ? 0.461 -1.025 24.182 1.00 93.75 119 MET A C 1
ATOM 933 O O . MET A 1 119 ? 1.201 -1.982 24.412 1.00 93.75 119 MET A O 1
ATOM 937 N N . GLN A 1 120 ? 0.852 0.233 24.379 1.00 94.06 120 GLN A N 1
ATOM 938 C CA . GLN A 1 120 ? 2.181 0.581 24.877 1.00 94.06 120 GLN A CA 1
ATOM 939 C C . GLN A 1 120 ? 2.392 0.108 26.322 1.00 94.06 120 GLN A C 1
ATOM 941 O O . GLN A 1 120 ? 3.440 -0.452 26.646 1.00 94.06 120 GLN A O 1
ATOM 946 N N . SER A 1 121 ? 1.358 0.229 27.158 1.00 91.00 121 SER A N 1
ATOM 947 C CA . SER A 1 121 ? 1.352 -0.326 28.516 1.00 91.00 121 SER A CA 1
ATOM 948 C C . SER A 1 121 ? 1.506 -1.854 28.517 1.00 91.00 121 SER A C 1
ATOM 950 O O . SER A 1 121 ? 2.307 -2.408 29.274 1.00 91.00 121 SER A O 1
ATOM 952 N N . VAL A 1 122 ? 0.811 -2.556 27.614 1.00 93.38 122 VAL A N 1
ATOM 953 C CA . VAL A 1 122 ? 0.956 -4.015 27.448 1.00 93.38 122 VAL A CA 1
ATOM 954 C C . VAL A 1 122 ? 2.385 -4.395 27.056 1.00 93.38 122 VAL A C 1
ATOM 956 O O . VAL A 1 122 ? 2.945 -5.343 27.612 1.00 93.38 122 VAL A O 1
ATOM 959 N N . ASP A 1 123 ? 2.996 -3.666 26.126 1.00 90.38 123 ASP A N 1
ATOM 960 C CA . ASP A 1 123 ? 4.369 -3.934 25.695 1.00 90.38 123 ASP A CA 1
ATOM 961 C C . ASP A 1 123 ? 5.400 -3.646 26.799 1.00 90.38 123 ASP A C 1
ATOM 963 O O . ASP A 1 123 ? 6.383 -4.381 26.930 1.00 90.38 123 ASP A O 1
ATOM 967 N N . ASP A 1 124 ? 5.168 -2.643 27.647 1.00 91.50 124 ASP A N 1
ATOM 968 C CA . ASP A 1 124 ? 5.985 -2.403 28.840 1.00 91.50 124 ASP A CA 1
ATOM 969 C C . ASP A 1 124 ? 5.892 -3.558 29.846 1.00 91.50 124 ASP A C 1
ATOM 971 O O . ASP A 1 124 ? 6.911 -3.967 30.412 1.00 91.50 124 ASP A O 1
ATOM 975 N N . VAL A 1 125 ? 4.697 -4.124 30.047 1.00 91.19 125 VAL A N 1
ATOM 976 C CA . VAL A 1 125 ? 4.507 -5.321 30.883 1.00 91.19 125 VAL A CA 1
ATOM 977 C C . VAL A 1 125 ? 5.219 -6.528 30.275 1.00 91.19 125 VAL A C 1
ATOM 979 O O . VAL A 1 125 ? 5.931 -7.228 30.993 1.00 91.19 125 VAL A O 1
ATOM 982 N N . ARG A 1 126 ? 5.104 -6.750 28.958 1.00 88.62 126 ARG A N 1
ATOM 983 C CA . ARG A 1 126 ? 5.820 -7.832 28.256 1.00 88.62 126 ARG A CA 1
ATOM 984 C C . ARG A 1 126 ? 7.331 -7.731 28.433 1.00 88.62 126 ARG A C 1
ATOM 986 O O . ARG A 1 126 ? 7.976 -8.743 28.670 1.00 88.62 126 ARG A O 1
ATOM 993 N N . ARG A 1 127 ? 7.886 -6.518 28.364 1.00 88.19 127 ARG A N 1
ATOM 994 C CA . ARG A 1 127 ? 9.328 -6.264 28.526 1.00 88.19 127 ARG A CA 1
ATOM 995 C C . ARG A 1 127 ? 9.824 -6.508 29.952 1.00 88.19 127 ARG A C 1
ATOM 997 O O . ARG A 1 127 ? 10.971 -6.895 30.135 1.00 88.19 127 ARG A O 1
ATOM 1004 N N . LYS A 1 128 ? 8.974 -6.262 30.954 1.00 86.50 128 LYS A N 1
ATOM 1005 C CA . LYS A 1 128 ? 9.243 -6.554 32.376 1.00 86.50 128 LYS A CA 1
ATOM 1006 C C . LYS A 1 128 ? 8.977 -8.017 32.744 1.00 86.50 128 LYS A C 1
ATOM 1008 O O . LYS A 1 128 ? 9.337 -8.436 33.842 1.00 86.50 128 LYS A O 1
ATOM 1013 N N . GLY A 1 129 ? 8.312 -8.767 31.866 1.00 77.38 129 GLY A N 1
ATOM 1014 C CA . GLY A 1 129 ? 8.015 -10.177 32.062 1.00 77.38 129 GLY A CA 1
ATOM 1015 C C . GLY A 1 129 ? 9.288 -11.03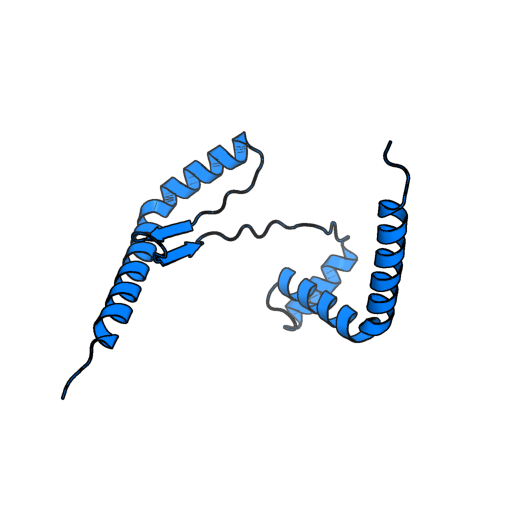2 32.099 1.00 77.38 129 GLY A C 1
ATOM 1016 O O . GLY A 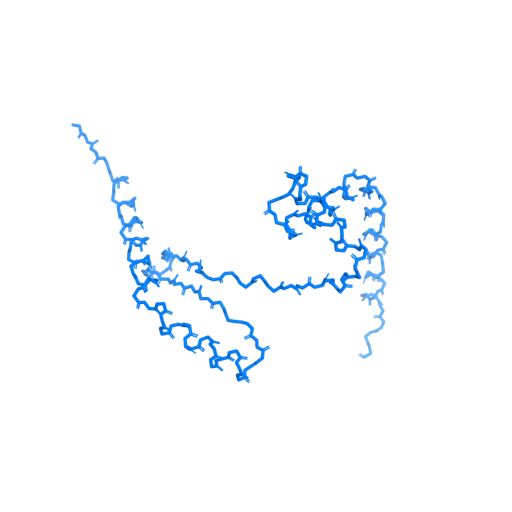1 129 ? 10.302 -10.657 31.508 1.00 77.38 129 GLY A O 1
ATOM 1017 N N . PRO A 1 130 ? 9.261 -12.177 32.799 1.00 75.06 130 PRO A N 1
ATOM 1018 C CA . PRO A 1 130 ? 10.399 -13.085 32.852 1.00 75.06 130 PRO A CA 1
ATOM 1019 C C . PRO A 1 130 ? 10.759 -13.575 31.442 1.00 75.06 130 PRO A C 1
ATOM 1021 O O . PRO A 1 130 ? 9.886 -14.015 30.693 1.00 75.06 130 PRO A O 1
ATOM 1024 N N . ALA A 1 131 ? 12.044 -13.506 31.087 1.00 69.44 131 ALA A N 1
ATOM 1025 C CA . ALA A 1 131 ? 12.556 -14.162 29.890 1.00 69.44 131 ALA A CA 1
ATOM 1026 C C . ALA A 1 131 ? 12.593 -15.675 30.156 1.00 69.44 131 ALA A C 1
ATOM 1028 O O . ALA A 1 131 ? 13.314 -16.119 31.052 1.00 69.44 131 ALA A O 1
ATOM 1029 N N . ALA A 1 132 ? 11.769 -16.430 29.429 1.00 54.19 132 ALA A N 1
ATOM 1030 C CA . ALA A 1 132 ? 11.855 -17.887 29.358 1.00 54.19 132 ALA A CA 1
ATOM 1031 C C . ALA A 1 132 ? 12.900 -18.310 28.318 1.00 54.19 132 ALA A C 1
ATOM 1033 O O . ALA A 1 132 ? 12.997 -17.616 27.278 1.00 54.19 132 ALA A O 1
#